Protein AF-A0A7C5E8C1-F1 (afdb_monomer_lite)

pLDDT: mean 93.42, std 8.71, range [53.66, 98.56]

Secondary structure (DSSP, 8-state):
----PPP-HHHHHHHHHHHHHHHTEETTTTEEBHHHHHHTT-HHHHHHHHHTT-PBP-

Radius of gyration: 14.95 Å; chains: 1; bounding box: 28×19×44 Å

Structure (mmCIF, N/CA/C/O backbone):
data_AF-A0A7C5E8C1-F1
#
_entry.id   AF-A0A7C5E8C1-F1
#
loop_
_atom_site.group_PDB
_atom_site.id
_atom_site.type_symbol
_atom_site.label_atom_id
_atom_site.label_alt_id
_atom_site.label_comp_id
_atom_site.label_asym_id
_atom_site.label_entity_id
_atom_site.label_seq_id
_atom_site.pdbx_PDB_ins_code
_atom_site.Cartn_x
_atom_site.Cartn_y
_atom_site.Cartn_z
_atom_site.occupancy
_atom_site.B_iso_or_equiv
_atom_site.auth_seq_id
_atom_site.auth_comp_id
_atom_site.auth_asym_id
_atom_site.auth_atom_id
_atom_site.pdbx_PDB_model_num
ATOM 1 N N . LEU A 1 1 ? 6.578 9.891 -34.980 1.00 53.66 1 LEU A N 1
ATOM 2 C CA . LEU A 1 1 ? 5.991 9.298 -33.754 1.00 53.66 1 LEU A CA 1
ATOM 3 C C . LEU A 1 1 ? 7.041 8.361 -33.177 1.00 53.66 1 LEU A C 1
ATOM 5 O O . LEU A 1 1 ? 7.581 7.578 -33.946 1.00 53.66 1 LEU A O 1
ATOM 9 N N . GLY A 1 2 ? 7.422 8.559 -31.912 1.00 73.50 2 GLY A N 1
ATOM 10 C CA . GLY A 1 2 ? 8.588 7.917 -31.292 1.00 73.50 2 GLY A CA 1
ATOM 11 C C . GLY A 1 2 ? 8.502 6.391 -31.250 1.00 73.50 2 GLY A C 1
ATOM 12 O O . GLY A 1 2 ? 7.410 5.824 -31.207 1.00 73.50 2 GLY A O 1
ATOM 13 N N . GLU A 1 3 ? 9.665 5.748 -31.295 1.00 75.81 3 GLU A N 1
ATOM 14 C CA . GLU A 1 3 ? 9.805 4.293 -31.286 1.00 75.81 3 GLU A CA 1
ATOM 15 C C . GLU A 1 3 ? 9.194 3.667 -30.025 1.00 75.81 3 GLU A C 1
ATOM 17 O O . GLU A 1 3 ? 9.301 4.193 -28.915 1.00 75.81 3 GLU A O 1
ATOM 22 N N . ARG A 1 4 ? 8.548 2.510 -30.197 1.00 75.88 4 ARG A N 1
ATOM 23 C CA . ARG A 1 4 ? 7.941 1.753 -29.102 1.00 75.88 4 ARG A CA 1
ATOM 24 C C . ARG A 1 4 ? 9.046 1.050 -28.313 1.00 75.88 4 ARG A C 1
ATOM 26 O O . ARG A 1 4 ? 9.528 0.004 -28.734 1.00 75.88 4 ARG A O 1
ATOM 33 N N . GLN A 1 5 ? 9.437 1.606 -27.171 1.00 77.31 5 GLN A N 1
ATOM 34 C CA . GLN A 1 5 ? 10.328 0.918 -26.236 1.00 77.31 5 GLN A CA 1
ATOM 35 C C . GLN A 1 5 ? 9.543 -0.111 -25.421 1.00 77.31 5 GLN A C 1
ATOM 37 O O . GLN A 1 5 ? 8.520 0.206 -24.811 1.00 77.31 5 GLN A O 1
ATOM 42 N N . ALA A 1 6 ? 10.024 -1.352 -25.421 1.00 80.44 6 ALA A N 1
ATOM 43 C CA . ALA A 1 6 ? 9.511 -2.392 -24.544 1.00 80.44 6 ALA A CA 1
ATOM 44 C C . ALA A 1 6 ? 10.112 -2.220 -23.142 1.00 80.44 6 ALA A C 1
ATOM 46 O O . ALA A 1 6 ? 11.325 -2.073 -22.992 1.00 80.44 6 ALA A O 1
ATOM 47 N N . LEU A 1 7 ? 9.259 -2.241 -22.117 1.00 85.06 7 LEU A N 1
ATOM 48 C CA . LEU A 1 7 ? 9.700 -2.297 -20.727 1.00 85.06 7 LEU A CA 1
ATOM 49 C C . LEU A 1 7 ? 10.181 -3.711 -20.401 1.00 85.06 7 LEU A C 1
ATOM 51 O O . LEU A 1 7 ? 9.493 -4.690 -20.692 1.00 85.06 7 LEU A O 1
ATOM 55 N N . ASP A 1 8 ? 11.334 -3.804 -19.743 1.00 93.62 8 ASP A N 1
ATOM 56 C CA . ASP A 1 8 ? 11.752 -5.033 -19.076 1.00 93.62 8 ASP A CA 1
ATOM 57 C C . ASP A 1 8 ? 10.791 -5.306 -17.914 1.00 93.62 8 ASP A C 1
ATOM 59 O O . ASP A 1 8 ? 10.759 -4.585 -16.912 1.00 93.62 8 ASP A O 1
ATOM 63 N N . VAL A 1 9 ? 9.986 -6.353 -18.077 1.00 92.50 9 VAL A N 1
ATOM 64 C CA . VAL A 1 9 ? 8.924 -6.710 -17.138 1.00 92.50 9 VAL A CA 1
ATOM 65 C C . VAL A 1 9 ? 9.490 -7.148 -15.787 1.00 92.50 9 VAL A C 1
ATOM 67 O O . VAL A 1 9 ? 8.897 -6.841 -14.756 1.00 92.50 9 VAL A O 1
ATOM 70 N N . GLU A 1 10 ? 10.627 -7.840 -15.753 1.00 94.81 10 GLU A N 1
ATOM 71 C CA . GLU A 1 10 ? 11.222 -8.290 -14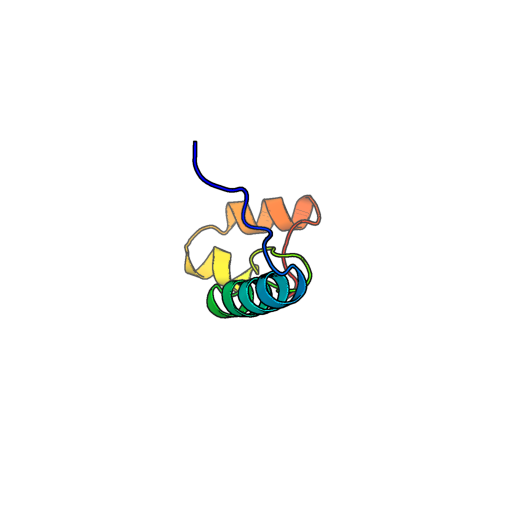.492 1.00 94.81 10 GLU A CA 1
ATOM 72 C C . GLU A 1 10 ? 11.825 -7.128 -13.719 1.00 94.81 10 GLU A C 1
ATOM 74 O O . GLU A 1 10 ? 11.617 -7.003 -12.511 1.00 94.81 10 GLU A O 1
ATOM 79 N N . ARG A 1 11 ? 12.539 -6.243 -14.421 1.00 94.38 11 ARG A N 1
ATOM 80 C CA . ARG A 1 11 ? 13.068 -5.022 -13.814 1.00 94.38 11 ARG A CA 1
ATOM 81 C C . ARG A 1 11 ? 11.941 -4.139 -13.289 1.00 94.38 11 ARG A C 1
ATOM 83 O O . ARG A 1 11 ? 12.062 -3.596 -12.195 1.00 94.38 11 ARG A O 1
ATOM 90 N N . PHE A 1 12 ? 10.850 -4.023 -14.042 1.00 94.12 12 PHE A N 1
ATOM 91 C CA . PHE A 1 12 ? 9.684 -3.255 -13.624 1.00 94.12 12 PHE A CA 1
ATOM 92 C C . PHE A 1 12 ? 9.005 -3.860 -12.390 1.00 94.12 12 PHE A C 1
ATOM 94 O O . PHE A 1 12 ? 8.686 -3.127 -11.460 1.00 94.12 12 PHE A O 1
ATOM 101 N N . ARG A 1 13 ? 8.844 -5.188 -12.326 1.00 94.50 13 ARG A N 1
ATOM 102 C CA . ARG A 1 13 ? 8.283 -5.866 -11.143 1.00 94.50 13 ARG A CA 1
ATOM 103 C C . ARG A 1 13 ? 9.104 -5.600 -9.881 1.00 94.50 13 ARG A C 1
ATOM 105 O O . ARG A 1 13 ? 8.529 -5.176 -8.888 1.00 94.50 13 ARG A O 1
ATOM 112 N N . ARG A 1 14 ? 10.435 -5.738 -9.947 1.00 95.81 14 ARG A N 1
ATOM 113 C CA . ARG A 1 14 ? 11.322 -5.438 -8.804 1.00 95.81 14 ARG A CA 1
ATOM 114 C C . ARG A 1 14 ? 11.181 -3.991 -8.323 1.00 95.81 14 ARG A C 1
ATOM 116 O O . ARG A 1 14 ? 11.074 -3.749 -7.127 1.00 95.81 14 ARG A O 1
ATOM 123 N N . LEU A 1 15 ? 11.112 -3.040 -9.257 1.00 96.12 15 LEU A N 1
ATOM 124 C CA . LEU A 1 15 ? 10.881 -1.630 -8.931 1.00 96.12 15 LEU A CA 1
ATOM 125 C C . LEU A 1 15 ? 9.534 -1.416 -8.220 1.00 96.12 15 LEU A C 1
ATOM 127 O O . LEU A 1 15 ? 9.446 -0.615 -7.291 1.00 96.12 15 LEU A O 1
ATOM 131 N N . MET A 1 16 ? 8.484 -2.117 -8.651 1.00 96.94 16 MET A N 1
ATOM 132 C CA . MET A 1 16 ? 7.168 -2.019 -8.022 1.00 96.94 16 MET A CA 1
ATOM 133 C C . MET A 1 16 ? 7.149 -2.633 -6.618 1.00 96.94 16 MET A C 1
ATOM 135 O O . MET A 1 16 ? 6.555 -2.032 -5.726 1.00 96.94 16 MET A O 1
ATOM 139 N N . ASP A 1 17 ? 7.837 -3.754 -6.387 1.00 96.56 17 ASP A N 1
ATOM 140 C CA . ASP A 1 17 ? 7.957 -4.359 -5.052 1.00 96.56 17 ASP A CA 1
ATOM 141 C C . ASP A 1 17 ? 8.625 -3.395 -4.057 1.00 96.56 17 ASP A C 1
ATOM 143 O O . ASP A 1 17 ? 8.130 -3.186 -2.943 1.00 96.56 17 ASP A O 1
ATOM 147 N N . GLU A 1 18 ? 9.716 -2.746 -4.479 1.00 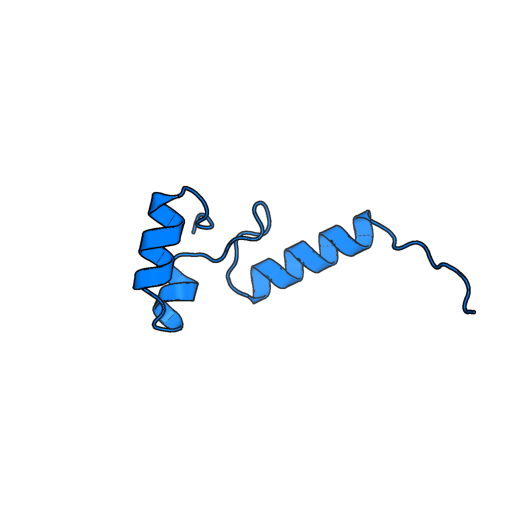97.44 18 GLU A N 1
ATOM 148 C CA . GLU A 1 18 ? 10.395 -1.705 -3.697 1.00 97.44 18 GLU A CA 1
ATOM 149 C C . GLU A 1 18 ? 9.464 -0.516 -3.433 1.00 97.44 18 GLU A C 1
ATOM 151 O O . GLU A 1 18 ? 9.340 -0.051 -2.297 1.00 97.44 18 GLU A O 1
ATOM 156 N N . TYR A 1 19 ? 8.754 -0.051 -4.463 1.00 97.56 19 TYR A N 1
ATOM 157 C CA . TYR A 1 19 ? 7.805 1.050 -4.342 1.00 97.56 19 TYR A CA 1
ATOM 158 C C . TYR A 1 19 ? 6.685 0.745 -3.340 1.00 97.56 19 TYR A C 1
ATOM 160 O O . TYR A 1 19 ? 6.404 1.565 -2.464 1.00 97.56 19 TYR A O 1
ATOM 168 N N . TYR A 1 20 ? 6.056 -0.427 -3.432 1.00 97.25 20 TYR A N 1
ATOM 169 C CA . TYR A 1 20 ? 4.995 -0.831 -2.512 1.00 97.25 20 TYR A CA 1
ATOM 170 C C . TYR A 1 20 ? 5.510 -0.939 -1.079 1.00 97.25 20 TYR A C 1
ATOM 172 O O . TYR A 1 20 ? 4.901 -0.370 -0.170 1.00 97.25 20 TYR A O 1
ATOM 180 N N . THR A 1 21 ? 6.686 -1.538 -0.892 1.00 95.56 21 THR A N 1
ATOM 181 C CA . THR A 1 21 ? 7.335 -1.634 0.421 1.00 95.56 21 THR A CA 1
ATOM 182 C C . THR A 1 21 ? 7.560 -0.249 1.035 1.00 95.56 21 THR A C 1
ATOM 184 O O . THR A 1 21 ? 7.147 0.002 2.168 1.00 95.56 21 THR A O 1
ATOM 187 N N . LEU A 1 22 ? 8.128 0.696 0.275 1.00 96.69 22 LEU A N 1
ATOM 188 C CA . LEU A 1 22 ? 8.366 2.071 0.738 1.00 96.69 22 LEU A CA 1
ATOM 189 C C . LEU A 1 22 ? 7.074 2.821 1.082 1.00 96.69 22 LEU A C 1
ATOM 191 O O . LEU A 1 22 ? 7.064 3.694 1.951 1.00 96.69 22 LEU A O 1
ATOM 195 N N . ARG A 1 23 ? 5.965 2.491 0.416 1.00 95.44 23 ARG A N 1
ATOM 196 C CA . ARG A 1 23 ? 4.649 3.080 0.689 1.00 95.44 23 ARG A CA 1
ATOM 197 C C . ARG A 1 23 ? 3.921 2.419 1.858 1.00 95.44 23 ARG A C 1
ATOM 199 O O . ARG A 1 23 ? 2.869 2.933 2.242 1.00 95.44 23 ARG A O 1
ATOM 206 N N . GLY A 1 24 ? 4.466 1.348 2.437 1.00 95.00 24 GLY A N 1
ATOM 207 C CA . GLY A 1 24 ? 3.819 0.555 3.484 1.00 95.00 24 GLY A CA 1
ATOM 208 C C . GLY A 1 24 ? 2.657 -0.287 2.950 1.00 95.00 24 GLY A C 1
ATOM 209 O O . GLY A 1 24 ? 1.628 -0.415 3.618 1.00 95.00 24 GLY A O 1
ATOM 210 N N . TRP A 1 25 ? 2.779 -0.756 1.710 1.00 96.88 25 TRP A N 1
ATOM 211 C CA . TRP A 1 25 ? 1.826 -1.620 1.012 1.00 96.88 25 TRP A CA 1
ATOM 212 C C . TRP A 1 25 ? 2.408 -3.037 0.921 1.00 96.88 25 TRP A C 1
ATOM 214 O O . TRP A 1 25 ? 3.626 -3.205 0.966 1.00 96.88 25 TRP A O 1
ATOM 224 N N . ASP A 1 26 ? 1.558 -4.053 0.778 1.00 95.94 26 ASP A N 1
ATOM 225 C CA . ASP A 1 26 ? 2.020 -5.428 0.564 1.00 95.94 26 ASP A CA 1
ATOM 226 C C . ASP A 1 26 ? 2.468 -5.591 -0.901 1.00 95.94 26 ASP A C 1
ATOM 228 O O . ASP A 1 26 ? 1.652 -5.415 -1.809 1.00 95.94 26 ASP A O 1
ATOM 232 N N . PRO A 1 27 ? 3.742 -5.931 -1.172 1.00 95.25 27 PRO A N 1
ATOM 233 C CA . PRO A 1 27 ? 4.266 -5.993 -2.537 1.00 95.25 27 PRO A CA 1
ATOM 234 C C . PRO A 1 27 ? 3.643 -7.123 -3.368 1.00 95.25 27 PRO A C 1
ATOM 236 O O . PRO A 1 27 ? 3.603 -7.041 -4.590 1.00 95.25 27 PRO A O 1
ATOM 239 N N . ARG A 1 28 ? 3.090 -8.160 -2.722 1.00 94.06 28 ARG A N 1
ATOM 240 C CA . ARG A 1 28 ? 2.477 -9.303 -3.419 1.00 94.06 28 ARG A CA 1
ATOM 241 C C . ARG A 1 28 ? 1.116 -8.959 -4.017 1.00 94.06 28 ARG A C 1
ATOM 243 O O . ARG A 1 28 ? 0.775 -9.455 -5.087 1.00 94.06 28 ARG A O 1
ATOM 250 N N . THR A 1 29 ? 0.330 -8.149 -3.313 1.00 94.94 29 THR A N 1
ATOM 251 C CA . THR A 1 29 ? -1.020 -7.732 -3.726 1.00 94.94 29 THR A CA 1
ATOM 252 C C . THR A 1 29 ? -1.049 -6.331 -4.336 1.00 94.94 29 THR A C 1
ATOM 254 O O . THR A 1 29 ? -1.968 -6.008 -5.088 1.00 94.94 29 THR A O 1
ATOM 257 N N . GLY A 1 30 ? -0.061 -5.490 -4.018 1.00 95.75 30 GLY A N 1
ATOM 258 C CA . GLY A 1 30 ? -0.062 -4.063 -4.331 1.00 95.75 30 GLY A CA 1
ATOM 259 C C . GLY A 1 30 ? -1.083 -3.269 -3.512 1.00 95.75 30 GLY A C 1
ATOM 260 O O . GLY A 1 30 ? -1.408 -2.139 -3.878 1.00 95.75 30 GLY A O 1
ATOM 261 N N . TRP A 1 31 ? -1.627 -3.845 -2.436 1.00 97.62 31 TRP A N 1
ATOM 262 C CA . TRP A 1 31 ? -2.639 -3.198 -1.606 1.00 97.62 31 TRP A CA 1
ATOM 263 C C . TRP A 1 31 ? -2.030 -2.514 -0.380 1.00 97.62 31 TRP A C 1
ATOM 265 O O . TRP A 1 31 ? -1.084 -3.030 0.221 1.00 97.62 31 TRP A O 1
ATOM 275 N N . PRO A 1 32 ? -2.575 -1.357 0.034 1.00 97.50 32 PRO A N 1
ATOM 276 C CA . PRO A 1 32 ? -2.155 -0.697 1.260 1.00 97.50 32 PRO A CA 1
ATOM 277 C C . PRO A 1 32 ? -2.472 -1.551 2.491 1.00 97.50 32 PRO A C 1
ATOM 279 O O . PRO A 1 32 ? -3.493 -2.236 2.541 1.00 97.50 32 PRO A O 1
ATOM 282 N N . THR A 1 33 ? -1.611 -1.473 3.504 1.00 97.81 33 THR A N 1
ATOM 283 C CA . THR A 1 33 ? -1.864 -2.104 4.807 1.00 97.81 33 THR A CA 1
ATOM 284 C C . THR A 1 33 ? -2.806 -1.253 5.660 1.00 97.81 33 THR A C 1
ATOM 286 O O . THR A 1 33 ? -2.832 -0.023 5.534 1.00 97.81 33 THR A O 1
ATOM 289 N N . ARG A 1 34 ? -3.532 -1.885 6.596 1.00 98.00 34 ARG A N 1
ATOM 290 C CA . ARG A 1 34 ? -4.380 -1.169 7.572 1.00 98.00 34 ARG A CA 1
ATOM 291 C C . ARG A 1 34 ? -3.588 -0.119 8.343 1.00 98.00 34 ARG A C 1
ATOM 293 O O . ARG A 1 34 ? -4.015 1.029 8.408 1.00 98.00 34 ARG A O 1
ATOM 300 N N . ARG A 1 35 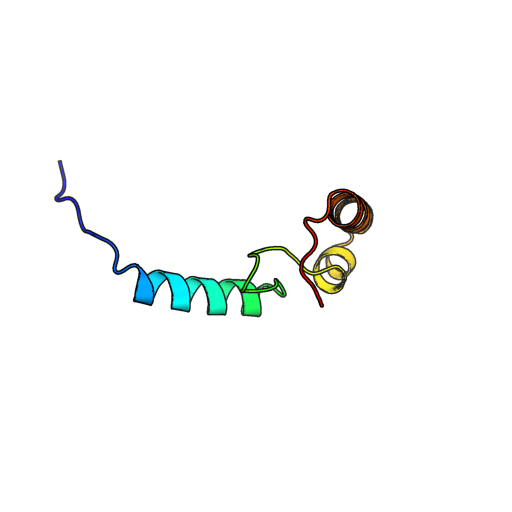? -2.396 -0.485 8.834 1.00 97.19 35 ARG A N 1
ATOM 301 C CA . ARG A 1 35 ? -1.489 0.440 9.533 1.00 97.19 35 ARG A CA 1
ATOM 302 C C . ARG A 1 35 ? -1.270 1.713 8.719 1.00 97.19 35 ARG A C 1
ATOM 304 O O . ARG A 1 35 ? -1.426 2.810 9.244 1.00 97.19 35 ARG A O 1
ATOM 311 N N . ARG A 1 36 ? -0.943 1.573 7.429 1.00 96.88 36 ARG A N 1
ATOM 312 C CA . ARG A 1 36 ? -0.653 2.729 6.580 1.00 96.88 36 ARG A CA 1
ATOM 313 C C . ARG A 1 36 ? -1.872 3.621 6.358 1.00 96.88 36 ARG A C 1
ATOM 315 O O . ARG A 1 36 ? -1.726 4.839 6.313 1.00 96.88 36 ARG A O 1
ATOM 322 N N . LEU A 1 37 ? -3.050 3.032 6.180 1.00 98.06 37 LEU A N 1
ATOM 323 C CA . LEU A 1 37 ? -4.288 3.788 5.985 1.00 98.06 37 LEU A CA 1
ATOM 324 C C . LEU A 1 37 ? -4.681 4.548 7.254 1.00 98.06 37 LEU A C 1
ATOM 326 O O . LEU A 1 37 ? -5.030 5.723 7.177 1.00 98.06 37 LEU A O 1
ATOM 330 N N . GLU A 1 38 ? -4.549 3.925 8.423 1.00 97.94 38 GLU A N 1
ATOM 331 C CA . GLU A 1 38 ? -4.861 4.569 9.700 1.00 97.94 38 GLU A CA 1
ATOM 332 C C . GLU A 1 38 ? -3.893 5.711 10.042 1.00 97.94 38 GLU A C 1
ATOM 334 O O . GLU A 1 38 ? -4.345 6.762 10.492 1.00 97.94 38 GLU A O 1
ATOM 339 N N . GLU A 1 39 ? -2.596 5.574 9.741 1.00 97.75 39 GLU A N 1
ATOM 340 C CA . GLU A 1 39 ? -1.614 6.672 9.850 1.00 97.75 39 GLU A CA 1
ATOM 341 C C . GLU A 1 39 ? -1.994 7.907 9.022 1.00 97.75 39 GLU A C 1
ATOM 343 O O . GLU A 1 39 ? -1.619 9.028 9.360 1.00 97.75 39 GLU A O 1
ATOM 348 N N . LEU A 1 40 ? -2.722 7.700 7.923 1.00 97.81 40 LEU A N 1
ATOM 349 C CA . LEU A 1 40 ? -3.199 8.756 7.034 1.00 97.81 40 LEU A CA 1
ATOM 350 C C . LEU A 1 40 ? -4.607 9.255 7.397 1.00 97.81 40 LEU A C 1
ATOM 352 O O . LEU A 1 40 ? -5.139 10.110 6.694 1.00 97.81 40 LEU A O 1
ATOM 356 N N . GLY A 1 41 ? -5.215 8.735 8.467 1.00 98.38 41 GLY A N 1
ATOM 357 C CA . GLY A 1 41 ? -6.577 9.082 8.877 1.00 98.38 41 GLY A CA 1
ATOM 358 C C . GLY A 1 41 ? -7.679 8.442 8.025 1.00 98.38 41 GLY A C 1
ATOM 359 O O . GLY A 1 41 ? -8.819 8.885 8.091 1.00 98.38 41 GLY A O 1
ATOM 360 N N . LEU A 1 42 ? -7.362 7.403 7.247 1.00 98.38 42 LEU A N 1
ATOM 361 C CA . LEU A 1 42 ? -8.267 6.728 6.305 1.00 98.38 42 LEU A CA 1
ATOM 362 C C . LEU A 1 42 ? -8.813 5.410 6.877 1.00 98.38 42 LEU A C 1
ATOM 364 O O . LEU A 1 42 ? -8.768 4.364 6.225 1.00 98.38 42 LEU A O 1
ATOM 368 N N . ARG A 1 43 ? -9.268 5.429 8.135 1.00 98.50 43 ARG A N 1
ATOM 369 C CA . ARG A 1 43 ? -9.753 4.218 8.821 1.00 98.50 43 ARG A CA 1
ATOM 370 C C . ARG A 1 43 ? -10.974 3.607 8.127 1.00 98.50 43 ARG A C 1
ATOM 372 O O . ARG A 1 43 ? -11.016 2.399 7.942 1.00 98.50 43 ARG A O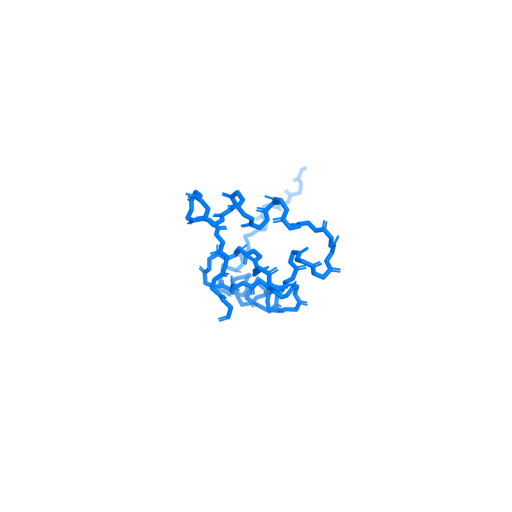 1
ATOM 379 N N . ASP A 1 44 ? -11.920 4.438 7.711 1.00 98.56 44 ASP A N 1
ATOM 380 C CA . ASP A 1 44 ? -13.123 4.035 6.975 1.00 98.56 44 ASP A CA 1
ATOM 381 C C . ASP A 1 44 ? -12.787 3.293 5.672 1.00 98.56 44 ASP A C 1
ATOM 383 O O . ASP A 1 44 ? -13.403 2.280 5.341 1.00 98.56 44 ASP A O 1
ATOM 387 N N . ILE A 1 45 ? -11.746 3.743 4.968 1.00 98.38 45 ILE A N 1
ATOM 388 C CA . ILE A 1 45 ? -11.237 3.067 3.772 1.00 98.38 45 ILE A CA 1
ATOM 389 C C . ILE A 1 45 ? -10.581 1.729 4.125 1.00 98.38 45 ILE A C 1
ATOM 391 O O . ILE A 1 45 ? -10.756 0.757 3.391 1.00 98.38 45 ILE A O 1
ATOM 395 N N . ALA A 1 46 ? -9.838 1.651 5.234 1.00 98.12 46 ALA A N 1
ATOM 396 C CA . ALA A 1 46 ? -9.252 0.392 5.691 1.00 98.12 46 ALA A CA 1
ATOM 397 C C . ALA A 1 46 ? -10.331 -0.657 6.000 1.00 98.12 46 ALA A C 1
ATOM 399 O O . ALA A 1 46 ? -10.191 -1.809 5.591 1.00 98.12 46 ALA A O 1
ATOM 400 N N . ASP A 1 47 ? -11.420 -0.238 6.646 1.00 98.38 47 ASP A N 1
ATOM 401 C CA . ASP A 1 47 ? -12.561 -1.094 6.978 1.00 98.38 47 ASP A CA 1
ATOM 402 C C . ASP A 1 47 ? -13.270 -1.607 5.714 1.00 98.38 47 ASP A C 1
ATOM 404 O O . ASP A 1 47 ? -13.552 -2.801 5.595 1.00 98.38 47 ASP A O 1
ATOM 408 N N . GLU A 1 48 ? -13.501 -0.738 4.727 1.00 98.50 48 GLU A N 1
ATOM 409 C CA . GLU A 1 48 ? -14.128 -1.139 3.464 1.00 98.50 48 GLU A CA 1
ATOM 410 C C . GLU A 1 48 ? -13.234 -2.082 2.648 1.00 98.50 48 GLU A C 1
ATOM 412 O O . GLU A 1 48 ? -13.715 -3.085 2.117 1.00 98.50 48 GLU A O 1
ATOM 417 N N . LEU A 1 49 ? -11.926 -1.807 2.575 1.00 97.94 49 LEU A N 1
ATOM 418 C CA . LEU A 1 49 ? -10.969 -2.675 1.885 1.00 97.94 49 LEU A CA 1
ATOM 419 C C . LEU A 1 49 ? -10.876 -4.052 2.540 1.00 97.94 49 LEU A C 1
ATOM 421 O O . LEU A 1 49 ? -10.807 -5.054 1.831 1.00 97.94 49 LEU A O 1
ATOM 425 N N . GLU A 1 50 ? -10.914 -4.122 3.868 1.00 97.81 50 GLU A N 1
ATOM 426 C CA . GLU A 1 50 ? -10.973 -5.390 4.594 1.00 97.81 50 GLU A CA 1
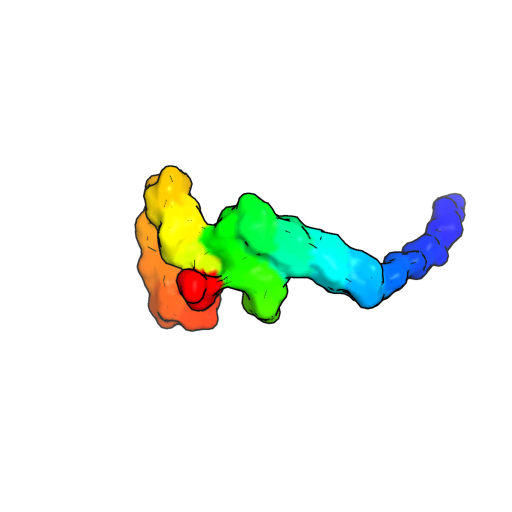ATOM 427 C C . GLU A 1 50 ? -12.265 -6.148 4.273 1.00 97.81 50 GLU A C 1
ATOM 429 O O . GLU A 1 50 ? -12.217 -7.324 3.906 1.00 97.81 50 GLU A O 1
ATOM 434 N N . ARG A 1 51 ? -13.411 -5.456 4.296 1.00 98.38 51 ARG A N 1
ATOM 435 C CA . ARG A 1 51 ? -14.727 -6.032 3.988 1.00 98.38 51 ARG A CA 1
ATOM 436 C C . ARG A 1 51 ? -14.794 -6.658 2.594 1.00 98.38 51 ARG A C 1
ATOM 438 O O . ARG A 1 51 ? -15.438 -7.691 2.421 1.00 98.38 51 ARG A O 1
ATOM 445 N N . ILE A 1 52 ? -14.153 -6.044 1.597 1.00 98.00 52 ILE A N 1
ATOM 446 C CA . ILE A 1 52 ? -14.130 -6.551 0.213 1.00 98.00 52 ILE A CA 1
ATOM 447 C C . ILE A 1 52 ? -12.914 -7.440 -0.097 1.00 98.00 52 ILE A C 1
ATOM 449 O O . ILE A 1 52 ? -12.719 -7.813 -1.255 1.00 98.00 52 ILE A O 1
ATOM 453 N N . GLY A 1 53 ? -12.088 -7.768 0.903 1.00 96.81 53 GLY A N 1
ATOM 454 C CA . GLY A 1 53 ? -10.913 -8.625 0.740 1.00 96.81 53 GLY A CA 1
ATOM 455 C C . GLY A 1 53 ? -9.809 -8.010 -0.126 1.00 96.81 53 GLY A C 1
ATOM 456 O O . GLY A 1 53 ? -9.127 -8.740 -0.838 1.00 96.81 53 GLY A O 1
ATOM 457 N N . ARG A 1 54 ? -9.666 -6.677 -0.103 1.00 97.25 54 ARG A N 1
ATOM 458 C CA . ARG A 1 54 ? -8.666 -5.884 -0.845 1.00 97.25 54 ARG A CA 1
ATOM 459 C C . ARG A 1 54 ? -7.694 -5.110 0.047 1.00 97.25 54 ARG A C 1
ATOM 461 O O . ARG A 1 54 ? -7.133 -4.096 -0.367 1.00 97.25 54 ARG A O 1
ATOM 468 N N . LEU A 1 55 ? -7.515 -5.567 1.279 1.00 97.81 55 LEU A N 1
ATOM 469 C CA . LEU A 1 55 ? -6.571 -4.989 2.225 1.00 97.81 55 LEU A CA 1
ATOM 470 C C . LEU A 1 55 ? -5.252 -5.767 2.190 1.00 97.81 55 LEU A C 1
ATOM 472 O O . LEU A 1 55 ? -5.252 -6.999 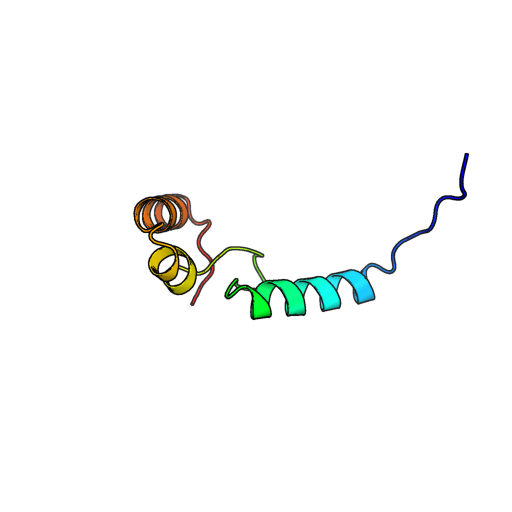2.214 1.00 97.81 55 LEU A O 1
ATOM 476 N N . GLY A 1 56 ? -4.130 -5.048 2.136 1.00 95.56 56 GLY A N 1
ATOM 477 C CA . GLY A 1 56 ? -2.810 -5.663 2.201 1.00 95.56 56 GLY A CA 1
ATOM 478 C C . GLY A 1 56 ? -2.586 -6.299 3.579 1.00 95.56 56 GLY A C 1
ATOM 479 O O . GLY A 1 56 ? -2.852 -5.634 4.588 1.00 95.56 56 GLY A O 1
ATOM 480 N N . PRO A 1 57 ? -2.106 -7.554 3.656 1.00 87.62 57 PRO A N 1
ATOM 481 C CA . PRO A 1 57 ? -1.702 -8.145 4.927 1.00 87.62 57 PRO A CA 1
ATOM 482 C C . PRO A 1 57 ? -0.564 -7.318 5.540 1.00 87.62 57 PRO A C 1
ATOM 484 O O . PRO A 1 57 ? 0.304 -6.830 4.816 1.00 87.62 57 PRO A O 1
ATOM 487 N N . ALA A 1 58 ? -0.628 -7.112 6.858 1.00 68.56 58 ALA A N 1
ATOM 488 C CA . ALA A 1 58 ? 0.379 -6.366 7.614 1.00 68.56 58 ALA A CA 1
ATOM 489 C C . ALA A 1 58 ? 1.731 -7.089 7.656 1.00 68.56 58 ALA A C 1
ATOM 491 O O . ALA A 1 58 ? 1.727 -8.342 7.708 1.00 68.56 58 ALA A O 1
#

Foldseek 3Di:
DDDDDDDPPVVVLVVQLVVCVVQCAHSVLSAHACVSCVVVVNNVVQVVCVVVVNHGDD

Sequence (58 aa):
LGERQALDVERFRRLMDEYYTLRGWDPRTGWPTRRRLEELGLRDIADELERIGRLGPA